Protein AF-A0A2G4SQA1-F1 (afdb_monomer)

Nearest PDB struc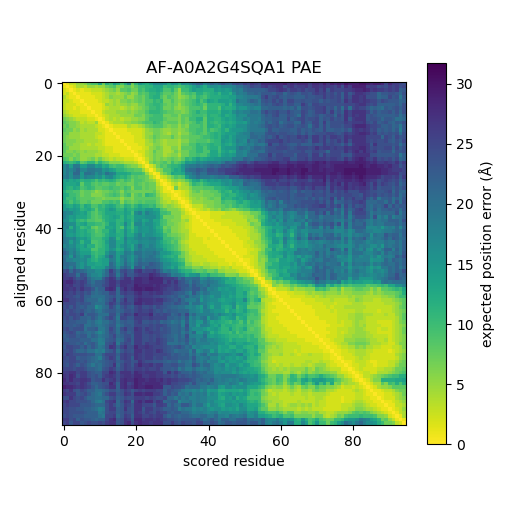tures (foldseek):
  3hhh-assembly1_B  TM=4.651E-01  e=9.025E+00  Enterococcus faecalis
  3we3-assembly1_A  TM=2.863E-01  e=4.129E+00  Homo sapiens
  2v79-assembly1_B  TM=2.336E-01  e=3.868E+00  Bacillus subtilis

Structure (mmCIF, N/CA/C/O backbone):
data_AF-A0A2G4SQA1-F1
#
_entry.id   AF-A0A2G4SQA1-F1
#
loop_
_atom_site.group_PDB
_atom_site.id
_atom_site.type_symbol
_atom_site.label_atom_id
_atom_site.label_alt_id
_atom_site.label_comp_id
_atom_site.label_asym_id
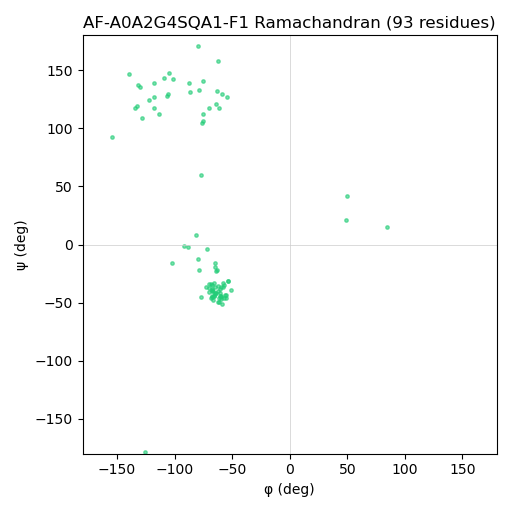_atom_site.label_entity_id
_atom_site.label_seq_id
_atom_site.pdbx_PDB_ins_code
_atom_site.Cartn_x
_atom_site.Cartn_y
_atom_site.Cartn_z
_atom_site.occupancy
_atom_site.B_iso_or_equiv
_atom_site.auth_seq_id
_atom_site.auth_comp_id
_atom_site.auth_asym_id
_atom_site.auth_atom_id
_atom_site.pdbx_PDB_model_num
ATOM 1 N N . MET A 1 1 ? -12.342 -4.578 23.620 1.00 60.22 1 MET A N 1
ATOM 2 C CA . MET A 1 1 ? -11.718 -4.701 22.285 1.00 60.22 1 MET A CA 1
ATOM 3 C C . MET A 1 1 ? -10.217 -4.756 22.466 1.00 60.22 1 MET A C 1
ATOM 5 O O . MET A 1 1 ? -9.713 -4.025 23.310 1.00 60.22 1 MET A O 1
ATOM 9 N N . ASP A 1 2 ? -9.513 -5.594 21.706 1.00 71.81 2 ASP A N 1
ATOM 10 C CA . ASP A 1 2 ? -8.057 -5.483 21.615 1.00 71.81 2 ASP A CA 1
ATOM 11 C C . ASP A 1 2 ? -7.719 -4.299 20.698 1.00 71.81 2 ASP A C 1
ATOM 13 O O . ASP A 1 2 ? -7.900 -4.366 19.483 1.00 71.81 2 ASP A O 1
ATOM 17 N N . TRP A 1 3 ? -7.298 -3.183 21.292 1.00 67.25 3 TRP A N 1
ATOM 18 C CA . TRP A 1 3 ? -6.951 -1.955 20.572 1.00 67.25 3 TRP A CA 1
ATOM 19 C C . TRP A 1 3 ? -5.557 -2.007 19.945 1.00 67.25 3 TRP A C 1
ATOM 21 O O . TRP A 1 3 ? -5.230 -1.170 19.104 1.00 67.25 3 TRP A O 1
ATOM 31 N N . LYS A 1 4 ? -4.725 -2.990 20.310 1.00 71.00 4 LYS A N 1
ATOM 32 C CA . LYS A 1 4 ? -3.326 -3.083 19.876 1.00 71.00 4 LYS A CA 1
ATOM 33 C C . LYS A 1 4 ? -3.164 -3.189 18.349 1.00 71.00 4 LYS A C 1
ATOM 35 O O . LYS A 1 4 ? -2.306 -2.485 17.811 1.00 71.00 4 LYS A O 1
ATOM 40 N N . PRO A 1 5 ? -3.977 -3.974 17.613 1.00 70.62 5 PRO A N 1
ATOM 41 C CA . PRO A 1 5 ? -3.903 -4.030 16.154 1.00 70.62 5 PRO A CA 1
ATOM 42 C C . PRO A 1 5 ? -4.316 -2.706 15.501 1.00 70.62 5 PRO A C 1
ATOM 44 O O . PRO A 1 5 ? -3.664 -2.264 14.559 1.00 70.62 5 PRO A O 1
ATOM 47 N N . ILE A 1 6 ? -5.356 -2.050 16.027 1.00 63.19 6 ILE A N 1
ATOM 48 C CA . ILE A 1 6 ? -5.888 -0.781 15.505 1.00 63.19 6 ILE A CA 1
ATOM 49 C C . ILE A 1 6 ? -4.880 0.351 15.741 1.00 63.19 6 ILE A C 1
ATOM 51 O O . ILE A 1 6 ? -4.544 1.077 14.807 1.00 63.19 6 ILE A O 1
ATOM 55 N N . LYS A 1 7 ? -4.318 0.432 16.956 1.00 69.25 7 LYS A N 1
ATOM 56 C CA . LYS A 1 7 ? -3.248 1.369 17.334 1.00 69.25 7 LYS A CA 1
ATOM 57 C C . LYS A 1 7 ? -2.044 1.236 16.403 1.00 69.25 7 LYS A C 1
ATOM 59 O O . LYS A 1 7 ? -1.542 2.238 15.904 1.00 69.25 7 LYS A O 1
ATOM 64 N N . ASN A 1 8 ? -1.617 0.004 16.122 1.00 73.12 8 ASN A N 1
ATOM 65 C CA . ASN A 1 8 ? -0.477 -0.262 15.243 1.00 73.12 8 ASN A CA 1
ATOM 66 C C . ASN A 1 8 ? -0.772 0.059 13.772 1.00 73.12 8 ASN A C 1
ATOM 68 O O . ASN A 1 8 ? 0.090 0.604 13.083 1.00 73.12 8 ASN A O 1
ATOM 72 N N . LEU A 1 9 ? -1.971 -0.274 13.288 1.00 66.94 9 LEU A N 1
ATOM 73 C CA . LEU A 1 9 ? -2.377 -0.031 11.903 1.00 66.94 9 LEU A CA 1
ATOM 74 C C . LEU A 1 9 ? -2.470 1.466 11.597 1.00 66.94 9 LEU A C 1
ATOM 76 O O . LEU A 1 9 ? -1.987 1.919 10.562 1.00 66.94 9 LEU A O 1
ATOM 80 N N . LEU A 1 10 ? -3.078 2.220 12.509 1.00 67.06 10 LEU A N 1
ATOM 81 C CA . LEU A 1 10 ? -3.312 3.654 12.365 1.00 67.06 10 LEU A CA 1
ATOM 82 C C . LEU A 1 10 ? -2.179 4.509 12.950 1.00 67.06 10 LEU A C 1
ATOM 84 O O . LEU A 1 10 ? -2.239 5.730 12.860 1.00 67.06 10 LEU A O 1
ATOM 88 N N . ARG A 1 11 ? -1.145 3.876 13.529 1.00 71.88 11 ARG A N 1
ATOM 89 C CA . ARG A 1 11 ? -0.014 4.529 14.215 1.00 71.88 11 ARG A CA 1
ATOM 90 C C . ARG A 1 11 ? -0.463 5.576 15.239 1.00 71.88 11 ARG A C 1
ATOM 92 O O . ARG A 1 11 ? 0.112 6.655 15.332 1.00 71.88 11 ARG A O 1
ATOM 99 N N . MET A 1 12 ? -1.504 5.254 15.998 1.00 72.81 12 MET A N 1
ATOM 100 C CA . MET A 1 12 ? -2.104 6.185 16.952 1.00 72.81 12 MET A CA 1
ATOM 101 C C . MET A 1 12 ? -1.271 6.247 18.227 1.00 72.81 12 MET A C 1
ATOM 103 O O . MET A 1 12 ? -0.896 5.211 18.784 1.00 72.81 12 MET A O 1
ATOM 107 N N . ASP A 1 13 ? -1.002 7.457 18.704 1.00 77.38 13 ASP A N 1
ATOM 108 C CA . ASP A 1 13 ? -0.408 7.670 20.020 1.00 77.38 13 ASP A CA 1
ATOM 109 C C . ASP A 1 13 ? -1.462 7.559 21.139 1.00 77.38 13 ASP A C 1
ATOM 111 O O . ASP A 1 13 ? -2.666 7.440 20.895 1.00 77.38 13 ASP A O 1
ATOM 115 N N . GLU A 1 14 ? -1.003 7.555 22.393 1.00 76.88 14 GLU A N 1
ATOM 116 C CA . GLU A 1 14 ? -1.882 7.484 23.570 1.00 76.88 14 GLU A CA 1
ATOM 117 C C . GLU A 1 14 ? -2.899 8.639 23.594 1.00 76.88 14 GLU A C 1
ATOM 119 O O . GLU A 1 14 ? -4.046 8.447 23.990 1.00 76.88 14 GLU A O 1
ATOM 124 N N . ALA A 1 15 ? -2.508 9.827 23.123 1.00 78.50 15 ALA A N 1
ATOM 125 C CA . ALA A 1 15 ? -3.374 11.002 23.088 1.00 78.50 15 ALA A CA 1
ATOM 126 C C . ALA A 1 15 ? -4.531 10.833 22.089 1.00 78.50 15 ALA A C 1
ATOM 128 O O . ALA A 1 15 ? -5.671 11.185 22.391 1.00 78.50 15 ALA A O 1
ATOM 129 N N . CYS A 1 16 ? -4.265 10.244 20.924 1.00 72.94 16 CYS A N 1
ATOM 130 C CA . CYS A 1 16 ? -5.273 9.909 19.926 1.00 72.94 16 CYS A CA 1
ATOM 131 C C . CYS A 1 16 ? -6.253 8.845 20.433 1.00 72.94 16 CYS A C 1
ATOM 133 O O . CYS A 1 16 ? -7.441 8.919 20.122 1.00 72.94 16 CYS A O 1
ATOM 135 N N . LEU A 1 17 ? -5.779 7.876 21.221 1.00 74.06 17 LEU A N 1
ATOM 136 C CA . LEU A 1 17 ? -6.644 6.865 21.837 1.00 74.06 17 LEU A CA 1
ATOM 137 C C . LEU A 1 17 ? -7.571 7.483 22.884 1.00 74.06 17 LEU A C 1
ATOM 139 O O . LEU A 1 17 ? -8.773 7.234 22.850 1.00 74.06 17 LEU A O 1
ATOM 143 N N . LEU A 1 18 ? -7.035 8.351 23.745 1.00 76.00 18 LEU A N 1
ATOM 144 C CA . LEU A 1 18 ? -7.831 9.082 24.731 1.00 76.00 18 LEU A CA 1
ATOM 145 C C . LEU A 1 18 ? -8.888 9.969 24.063 1.00 76.00 18 LEU A C 1
ATOM 147 O O . LEU A 1 18 ? -10.018 10.028 24.539 1.00 76.00 18 LEU A O 1
ATOM 151 N N . GLN A 1 19 ? -8.564 10.611 22.935 1.00 74.62 19 GLN A N 1
ATOM 152 C CA . GLN A 1 19 ? -9.546 11.378 22.159 1.00 74.62 19 GLN A CA 1
ATOM 153 C C . GLN A 1 19 ? -10.684 10.502 21.626 1.00 74.62 19 GLN A C 1
ATOM 155 O O . GLN A 1 19 ? -11.836 10.928 21.667 1.00 74.62 19 GLN A O 1
ATOM 160 N N . ILE A 1 20 ? -10.389 9.283 21.159 1.00 73.31 20 ILE A N 1
ATOM 161 C CA . ILE A 1 20 ? -11.418 8.338 20.705 1.00 73.31 20 ILE A CA 1
ATOM 162 C C . ILE A 1 20 ? -12.294 7.890 21.876 1.00 73.31 20 ILE A C 1
ATOM 164 O O . ILE A 1 20 ? -13.517 7.933 21.765 1.00 73.31 20 ILE A O 1
ATOM 168 N N . GLU A 1 21 ? -11.690 7.494 22.997 1.00 73.88 21 GLU A N 1
ATOM 169 C CA . GLU A 1 21 ? -12.428 7.043 24.183 1.00 73.88 21 GLU A CA 1
ATOM 170 C C . GLU A 1 21 ? -13.315 8.150 24.769 1.00 73.88 21 GLU A C 1
ATOM 172 O O . GLU A 1 21 ? -14.431 7.884 25.213 1.00 73.88 21 GLU A O 1
ATOM 177 N N . GLN A 1 22 ? -12.854 9.402 24.721 1.00 74.31 22 GLN A N 1
ATOM 178 C CA . GLN A 1 22 ? -13.611 10.567 25.187 1.00 74.31 22 GLN A CA 1
ATOM 179 C C . GLN A 1 22 ? -14.668 11.037 24.178 1.00 74.31 22 GLN A C 1
ATOM 181 O O . GLN A 1 22 ? -15.649 11.674 24.568 1.00 74.31 22 GLN A O 1
ATOM 186 N N . SER A 1 23 ? -14.522 10.696 22.894 1.00 68.88 23 SER A N 1
ATOM 187 C CA . SER A 1 23 ? -15.498 10.992 21.841 1.00 68.88 23 SER A CA 1
ATOM 188 C C . SER A 1 23 ? -16.701 10.046 21.890 1.00 68.88 23 SER A C 1
ATOM 190 O O . SER A 1 23 ? -17.006 9.309 20.959 1.00 68.88 23 SER A O 1
ATOM 192 N N . SER A 1 24 ? -17.409 10.056 23.014 1.00 57.91 24 SER A N 1
ATOM 193 C CA . SER A 1 24 ? -18.529 9.144 23.255 1.00 57.91 24 SER A CA 1
ATOM 194 C C . SER A 1 24 ? -19.702 9.342 22.287 1.00 57.91 24 SER A C 1
ATOM 196 O O . SER A 1 24 ? -20.478 8.411 22.094 1.00 57.91 24 SER A O 1
ATOM 198 N N . ILE A 1 25 ? -19.845 10.508 21.644 1.00 59.50 25 ILE A N 1
ATOM 199 C CA . ILE A 1 25 ? -20.919 10.790 20.681 1.00 59.50 25 ILE A CA 1
ATOM 200 C C . ILE A 1 25 ? -20.442 11.877 19.708 1.00 59.50 25 ILE A C 1
ATOM 202 O O . ILE A 1 25 ? -20.582 13.067 19.973 1.00 59.50 25 ILE A O 1
ATOM 206 N N . SER A 1 26 ? -19.867 11.507 18.567 1.00 55.66 26 SER A N 1
ATOM 207 C CA . SER A 1 26 ? -19.618 12.468 17.487 1.00 55.66 26 SER A CA 1
ATOM 208 C C . SER A 1 26 ? -20.083 11.876 16.166 1.00 55.66 26 SER A C 1
ATOM 210 O O . SER A 1 26 ? -19.569 10.857 15.715 1.00 55.66 26 SER A O 1
ATOM 212 N N . SER A 1 27 ? -21.048 12.536 15.523 1.00 59.22 27 SER A N 1
ATOM 213 C CA . SER A 1 27 ? -21.446 12.263 14.135 1.00 59.22 27 SER A CA 1
ATOM 214 C C . SER A 1 27 ? -20.398 12.739 13.121 1.00 59.22 27 SER A C 1
ATOM 216 O O . SER A 1 27 ? -20.558 12.529 11.919 1.00 59.22 27 SER A O 1
ATOM 218 N N . SER A 1 28 ? -19.326 13.388 13.589 1.00 63.84 28 SER A N 1
ATOM 219 C CA . SER A 1 28 ? -18.246 13.904 12.755 1.00 63.84 28 SER A CA 1
ATOM 220 C C . SER A 1 28 ? -17.021 12.990 12.785 1.00 63.84 28 SER A C 1
ATOM 222 O O . SER A 1 28 ? -16.671 12.414 13.817 1.00 63.84 28 SER A O 1
ATOM 224 N N . PHE A 1 29 ? -16.367 12.858 11.628 1.00 62.62 29 PHE A N 1
ATOM 225 C CA . PHE A 1 29 ? -15.177 12.028 11.461 1.00 62.62 29 PHE A CA 1
ATOM 226 C C . PHE A 1 29 ? -14.036 12.524 12.359 1.00 62.62 29 PHE A C 1
ATOM 228 O O . PHE A 1 29 ? -13.547 13.644 12.180 1.00 62.62 29 PHE A O 1
ATOM 235 N N . LEU A 1 30 ? -13.602 11.686 13.304 1.00 66.56 30 LEU A N 1
ATOM 236 C CA . LEU A 1 30 ? -12.565 12.058 14.265 1.00 66.56 30 LEU A CA 1
ATOM 237 C C . LEU A 1 30 ? -11.237 12.342 13.553 1.00 66.56 30 LEU A C 1
ATOM 239 O O . LEU A 1 30 ? -10.784 11.527 12.742 1.00 66.56 30 LEU A O 1
ATOM 243 N N . PRO A 1 31 ? -10.569 13.464 13.876 1.00 66.56 31 PRO A N 1
ATOM 244 C CA . PRO A 1 31 ? -9.241 13.774 13.358 1.00 66.56 31 PRO A CA 1
ATOM 245 C C . PRO A 1 31 ? -8.231 12.653 13.608 1.00 66.56 31 PRO A C 1
ATOM 247 O O . PRO A 1 31 ? -7.369 12.421 12.771 1.00 66.56 31 PRO A O 1
ATOM 250 N N . SER A 1 32 ? -8.388 11.910 14.704 1.00 63.69 32 SER A N 1
ATOM 251 C CA . SER A 1 32 ? -7.547 10.774 15.089 1.00 63.69 32 SER A CA 1
ATOM 252 C C . SER A 1 32 ? -7.630 9.597 14.102 1.00 63.69 32 SER A C 1
ATOM 254 O O . SER A 1 32 ? -6.693 8.814 14.007 1.00 63.69 32 SER A O 1
ATOM 256 N N . PHE A 1 33 ? -8.715 9.486 13.323 1.00 63.50 33 PHE A N 1
ATOM 257 C CA . PHE A 1 33 ? -8.838 8.517 12.224 1.00 63.50 33 PHE A CA 1
ATOM 258 C C . PHE A 1 33 ? -8.312 9.050 10.883 1.00 63.50 33 PHE A C 1
ATOM 260 O O . PHE A 1 33 ? -8.317 8.325 9.884 1.00 63.50 33 PHE A O 1
ATOM 267 N N . ARG A 1 34 ? -7.857 10.309 10.815 1.00 67.69 34 ARG A N 1
ATOM 268 C CA . ARG A 1 34 ? -7.220 10.837 9.605 1.00 67.69 34 ARG A CA 1
ATOM 269 C C . ARG A 1 34 ? -5.819 10.261 9.510 1.00 67.69 34 ARG A C 1
ATOM 271 O O . ARG A 1 34 ? -4.907 10.678 10.215 1.00 67.69 34 ARG A O 1
ATOM 278 N N . ILE A 1 35 ? -5.647 9.326 8.586 1.00 65.75 35 ILE A N 1
ATOM 279 C CA . ILE A 1 35 ? -4.321 8.834 8.231 1.00 65.75 35 ILE A CA 1
ATOM 280 C C . ILE A 1 35 ? -3.541 10.006 7.627 1.00 65.75 35 ILE A C 1
ATOM 282 O O . ILE A 1 35 ? -3.966 10.602 6.634 1.00 65.75 35 ILE A O 1
ATOM 286 N N . SER A 1 36 ? -2.408 10.350 8.239 1.00 69.25 36 SER A N 1
ATOM 287 C CA . SER A 1 36 ? -1.531 11.401 7.731 1.00 69.25 36 SER A CA 1
ATOM 288 C C . SER A 1 36 ? -1.072 11.050 6.317 1.00 69.25 36 SER A C 1
ATOM 290 O O . SER A 1 36 ? -0.558 9.957 6.064 1.00 69.25 36 SER A O 1
ATOM 292 N N . TYR A 1 37 ? -1.211 11.997 5.387 1.00 67.81 37 TYR A N 1
ATOM 293 C CA . TYR A 1 37 ? -0.707 11.852 4.020 1.00 67.81 37 TYR A CA 1
ATOM 294 C C . TYR A 1 37 ? 0.769 11.433 4.003 1.00 67.81 37 TYR A C 1
ATOM 296 O O . TYR A 1 37 ? 1.174 10.589 3.205 1.00 67.81 37 TYR A O 1
ATOM 304 N N . TYR A 1 38 ? 1.568 11.983 4.922 1.00 68.25 38 TYR A N 1
ATOM 305 C CA . TYR A 1 38 ? 2.983 11.654 5.035 1.00 68.25 38 TYR A CA 1
ATOM 306 C C . TYR A 1 38 ? 3.215 10.220 5.508 1.00 68.25 38 TYR A C 1
ATOM 308 O O . TYR A 1 38 ? 4.147 9.588 5.025 1.00 68.25 38 TYR A O 1
ATOM 316 N N . ASP A 1 39 ? 2.361 9.668 6.371 1.00 70.81 39 ASP A N 1
ATOM 317 C CA . ASP A 1 39 ? 2.467 8.266 6.785 1.00 70.81 39 ASP A CA 1
ATOM 318 C C . ASP A 1 39 ? 2.155 7.311 5.636 1.00 70.81 39 ASP A C 1
ATOM 320 O O . ASP A 1 39 ? 2.923 6.377 5.390 1.00 70.81 39 ASP A O 1
ATOM 324 N N . VAL A 1 40 ? 1.092 7.583 4.872 1.00 68.25 40 VAL A N 1
ATOM 325 C CA . VAL A 1 40 ? 0.780 6.817 3.655 1.00 68.25 40 VAL A CA 1
ATOM 326 C C . VAL A 1 40 ? 1.946 6.914 2.677 1.00 68.25 40 VAL A C 1
ATOM 328 O O . VAL A 1 40 ? 2.481 5.894 2.245 1.00 68.25 40 VAL A O 1
ATOM 331 N N . ARG A 1 41 ? 2.410 8.134 2.388 1.00 71.94 41 ARG A N 1
ATOM 332 C CA . ARG A 1 41 ? 3.547 8.387 1.499 1.00 71.94 41 ARG A CA 1
ATOM 333 C C . ARG A 1 41 ? 4.804 7.646 1.959 1.00 71.94 41 ARG A C 1
ATOM 335 O O . ARG A 1 41 ? 5.469 7.037 1.130 1.00 71.94 41 ARG A O 1
ATOM 342 N N . ASN A 1 42 ? 5.113 7.642 3.253 1.00 74.31 42 ASN A N 1
ATOM 343 C CA . ASN A 1 42 ? 6.292 6.972 3.804 1.00 74.31 42 ASN A CA 1
ATOM 344 C C . ASN A 1 42 ? 6.197 5.448 3.690 1.00 74.31 42 ASN A C 1
ATOM 346 O O . ASN A 1 42 ? 7.187 4.801 3.353 1.00 74.31 42 ASN A O 1
ATOM 350 N N . VAL A 1 43 ? 5.017 4.860 3.913 1.00 76.81 43 VAL A N 1
ATOM 351 C CA . VAL A 1 43 ? 4.798 3.420 3.695 1.00 76.81 43 VAL A CA 1
ATOM 352 C C . VAL A 1 43 ? 4.945 3.065 2.215 1.00 76.81 43 VAL A C 1
ATOM 354 O O . VAL A 1 43 ? 5.593 2.068 1.890 1.00 76.81 43 VAL A O 1
ATOM 357 N N . PHE A 1 44 ? 4.396 3.888 1.319 1.00 72.44 44 PHE A N 1
ATOM 358 C CA . PHE A 1 44 ? 4.557 3.722 -0.126 1.00 72.44 44 PHE A CA 1
ATOM 359 C C . PHE A 1 44 ? 6.028 3.816 -0.545 1.00 72.44 44 PHE A C 1
ATOM 361 O O . PHE A 1 44 ? 6.519 2.906 -1.205 1.00 72.44 44 PHE A O 1
ATOM 368 N N . ILE A 1 45 ? 6.753 4.852 -0.109 1.00 72.00 45 ILE A N 1
ATOM 369 C CA . ILE A 1 45 ? 8.185 5.025 -0.400 1.00 72.00 45 ILE A CA 1
ATOM 370 C C . ILE A 1 45 ? 8.992 3.848 0.149 1.00 72.00 45 ILE A C 1
ATOM 372 O O . ILE A 1 45 ? 9.831 3.305 -0.560 1.00 72.00 45 ILE A O 1
ATOM 376 N N . PHE A 1 46 ? 8.730 3.406 1.382 1.00 79.56 46 PHE A N 1
ATOM 377 C CA . PHE A 1 46 ? 9.435 2.271 1.977 1.00 79.56 46 PHE A CA 1
ATOM 378 C C . PHE A 1 46 ? 9.230 0.981 1.174 1.00 79.56 46 PHE A C 1
ATOM 380 O O . PHE A 1 46 ? 10.186 0.250 0.910 1.00 79.56 46 PHE A O 1
ATOM 387 N N . ARG A 1 47 ? 7.991 0.703 0.749 1.00 74.50 47 ARG A N 1
ATOM 388 C CA . ARG A 1 47 ? 7.688 -0.457 -0.100 1.00 74.50 47 ARG A CA 1
ATOM 389 C C . ARG A 1 47 ? 8.340 -0.330 -1.474 1.00 74.50 47 ARG A C 1
ATOM 391 O O . ARG A 1 47 ? 8.963 -1.290 -1.916 1.00 74.50 47 ARG A O 1
ATOM 398 N N . LEU A 1 48 ? 8.273 0.848 -2.094 1.00 69.25 48 LEU A N 1
ATOM 399 C CA . LEU A 1 48 ? 8.903 1.124 -3.384 1.00 69.25 48 LEU A CA 1
ATOM 400 C C . LEU A 1 48 ? 10.422 0.922 -3.316 1.00 69.25 48 LEU A C 1
ATOM 402 O O . LEU A 1 48 ? 10.977 0.240 -4.162 1.00 69.25 48 LEU A O 1
ATOM 406 N N . MET A 1 49 ? 11.079 1.414 -2.262 1.00 71.19 49 MET A N 1
ATOM 407 C CA . MET A 1 49 ? 12.519 1.240 -2.032 1.00 71.19 49 MET A CA 1
ATOM 408 C C . MET A 1 49 ? 12.913 -0.220 -1.782 1.00 71.19 49 MET A C 1
ATOM 410 O O . MET A 1 49 ? 14.007 -0.653 -2.137 1.00 71.19 49 MET A O 1
ATOM 414 N N . LYS A 1 50 ? 12.039 -1.003 -1.144 1.00 73.31 50 LYS A N 1
ATOM 415 C CA . LYS A 1 50 ? 12.270 -2.439 -0.947 1.00 73.31 50 LYS A CA 1
ATOM 416 C C . LYS A 1 50 ? 12.166 -3.212 -2.265 1.00 73.31 50 LYS A C 1
ATOM 418 O O . LYS A 1 50 ? 12.879 -4.199 -2.436 1.00 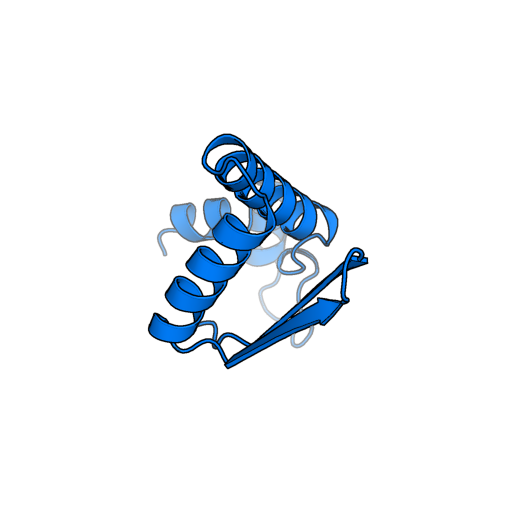73.31 50 LYS A O 1
ATOM 423 N N . LEU A 1 51 ? 11.284 -2.773 -3.160 1.00 61.06 51 LEU A N 1
ATOM 424 C CA . LEU A 1 51 ? 11.088 -3.355 -4.485 1.00 61.06 51 LEU A CA 1
ATOM 425 C C . LEU A 1 51 ? 12.192 -2.929 -5.464 1.00 61.06 51 LEU A C 1
ATOM 427 O O . LEU A 1 51 ? 12.784 -3.797 -6.094 1.00 61.06 51 LEU A O 1
ATOM 431 N N . SER A 1 52 ? 12.563 -1.646 -5.508 1.00 60.06 52 SER A N 1
ATOM 432 C CA . SER A 1 52 ? 13.645 -1.143 -6.373 1.00 60.06 52 SER A CA 1
ATOM 433 C C . SER A 1 52 ? 14.978 -1.841 -6.104 1.00 60.06 52 SER A C 1
ATOM 435 O O . SER A 1 52 ? 15.701 -2.199 -7.024 1.00 60.06 52 SER A O 1
ATOM 437 N N . ARG A 1 53 ? 15.274 -2.165 -4.839 1.00 62.91 53 ARG A N 1
ATOM 438 C CA . ARG A 1 53 ? 16.464 -2.955 -4.470 1.00 62.91 53 ARG A CA 1
ATOM 439 C C . ARG A 1 53 ? 16.461 -4.394 -5.002 1.00 62.91 53 ARG A C 1
ATOM 441 O O . ARG A 1 53 ? 17.499 -5.045 -4.937 1.00 62.91 53 ARG A O 1
ATOM 448 N N . ARG A 1 54 ? 15.320 -4.924 -5.456 1.00 59.53 54 ARG A N 1
ATOM 449 C CA . ARG A 1 54 ? 15.167 -6.307 -5.938 1.00 59.53 54 ARG A CA 1
ATOM 450 C C . ARG A 1 54 ? 15.132 -6.435 -7.461 1.00 59.53 54 ARG A C 1
ATOM 452 O O . ARG A 1 54 ? 15.327 -7.548 -7.938 1.00 59.53 54 ARG A O 1
ATOM 459 N N . ALA A 1 55 ? 14.919 -5.358 -8.219 1.00 53.34 55 ALA A N 1
ATOM 460 C CA . ALA A 1 55 ? 14.900 -5.423 -9.680 1.00 53.34 55 ALA A CA 1
ATOM 461 C C . ALA A 1 55 ? 15.998 -4.567 -10.308 1.00 53.34 55 ALA A C 1
ATOM 463 O O . ALA A 1 55 ? 16.221 -3.428 -9.926 1.00 53.34 55 ALA A O 1
ATOM 464 N N . ILE A 1 56 ? 16.632 -5.113 -11.346 1.00 60.12 56 ILE A N 1
ATOM 465 C CA . ILE A 1 56 ? 17.604 -4.405 -12.194 1.00 60.12 56 ILE A CA 1
ATOM 466 C C . ILE A 1 56 ? 16.921 -3.256 -12.973 1.00 60.12 56 ILE A C 1
ATOM 468 O O . ILE A 1 56 ? 17.586 -2.331 -13.433 1.00 60.12 56 ILE A O 1
ATOM 472 N N . ARG A 1 57 ? 15.585 -3.294 -13.101 1.00 69.12 57 ARG A N 1
ATOM 473 C CA . ARG A 1 57 ? 14.742 -2.257 -13.710 1.00 69.12 57 ARG A CA 1
ATOM 474 C C . ARG A 1 57 ? 13.522 -1.997 -12.823 1.00 69.12 57 ARG A C 1
ATOM 476 O O . ARG A 1 57 ? 12.688 -2.883 -12.646 1.00 69.12 57 ARG A O 1
ATOM 483 N N . ASP A 1 58 ? 13.387 -0.776 -12.306 1.00 70.31 58 ASP A N 1
ATOM 484 C CA . ASP A 1 58 ? 12.283 -0.362 -11.417 1.00 70.31 58 ASP A CA 1
ATOM 485 C C . ASP A 1 58 ? 10.889 -0.651 -12.000 1.00 70.31 58 ASP A C 1
ATOM 487 O O . ASP A 1 58 ? 9.949 -0.976 -11.271 1.00 70.31 58 ASP A O 1
ATOM 491 N N . ARG A 1 59 ? 10.769 -0.593 -13.331 1.00 74.75 59 ARG A N 1
ATOM 492 C CA . ARG A 1 59 ? 9.545 -0.901 -14.080 1.00 74.75 59 ARG A CA 1
ATOM 493 C C . ARG A 1 59 ? 9.025 -2.311 -13.804 1.00 74.75 59 ARG A C 1
ATOM 495 O O . ARG A 1 59 ? 7.833 -2.474 -13.559 1.00 74.75 59 ARG A O 1
ATOM 502 N N . ASP A 1 60 ? 9.911 -3.301 -13.818 1.00 77.56 60 ASP A N 1
ATOM 503 C CA . ASP A 1 60 ? 9.530 -4.711 -13.710 1.00 77.56 60 ASP A CA 1
ATOM 504 C C . ASP A 1 60 ? 9.030 -5.011 -12.289 1.00 77.56 60 ASP A C 1
ATOM 506 O O . ASP A 1 60 ? 8.029 -5.695 -12.099 1.00 77.56 60 ASP A O 1
ATOM 510 N N . SER A 1 61 ? 9.654 -4.392 -11.282 1.00 76.69 61 SER A N 1
ATOM 511 C CA . SER A 1 61 ? 9.188 -4.446 -9.890 1.00 76.69 61 SER A CA 1
ATOM 512 C C . SER A 1 61 ? 7.796 -3.861 -9.695 1.00 76.69 61 SER A C 1
ATOM 514 O O . SER A 1 61 ? 6.965 -4.437 -8.993 1.00 76.69 61 SER A O 1
ATOM 516 N N . VAL A 1 62 ? 7.542 -2.691 -10.283 1.00 80.25 62 VAL A N 1
ATOM 517 C CA . VAL A 1 62 ? 6.238 -2.034 -10.162 1.00 80.25 62 VAL A CA 1
ATOM 518 C C . VAL A 1 62 ? 5.167 -2.845 -10.877 1.00 80.25 62 VAL A C 1
ATOM 520 O O . VAL A 1 62 ? 4.073 -2.980 -10.338 1.00 80.25 62 VAL A O 1
ATOM 523 N N . GLN A 1 63 ? 5.488 -3.439 -12.026 1.00 82.50 63 GLN A N 1
ATOM 524 C CA . GLN A 1 63 ? 4.566 -4.309 -12.745 1.00 82.50 63 GLN A CA 1
ATOM 525 C C . GLN A 1 63 ? 4.182 -5.552 -11.927 1.00 82.50 63 GLN A C 1
ATOM 527 O O . GLN A 1 63 ? 2.991 -5.781 -11.729 1.00 82.50 63 GLN A O 1
ATOM 532 N N . ILE A 1 64 ? 5.159 -6.276 -11.369 1.00 83.44 64 ILE A N 1
ATOM 533 C CA . ILE A 1 64 ? 4.901 -7.437 -10.495 1.00 83.44 64 ILE A CA 1
ATOM 534 C C . ILE A 1 64 ? 3.999 -7.035 -9.321 1.00 83.44 64 ILE A C 1
ATOM 536 O O . ILE A 1 64 ? 3.038 -7.720 -8.982 1.00 83.44 64 ILE A O 1
ATOM 540 N N . TRP A 1 65 ? 4.265 -5.882 -8.709 1.00 83.00 65 TRP A N 1
ATOM 541 C CA . TRP A 1 65 ? 3.458 -5.416 -7.587 1.00 83.00 65 TRP A CA 1
ATOM 542 C C . TRP A 1 65 ? 2.020 -5.046 -7.983 1.00 83.00 65 TRP A C 1
ATOM 544 O O . TRP A 1 65 ? 1.086 -5.272 -7.209 1.00 83.00 65 TRP A O 1
ATOM 554 N N . MET A 1 66 ? 1.817 -4.491 -9.180 1.00 86.94 66 MET A N 1
ATOM 555 C CA . MET A 1 66 ? 0.470 -4.255 -9.698 1.00 86.94 66 MET A CA 1
ATOM 556 C C . MET A 1 66 ? -0.276 -5.576 -9.906 1.00 86.94 66 MET A C 1
ATOM 558 O O . MET A 1 66 ? -1.437 -5.678 -9.523 1.00 86.94 66 MET A O 1
ATOM 562 N N . GLU A 1 67 ? 0.384 -6.604 -10.433 1.00 85.19 67 GLU A N 1
ATOM 563 C CA . GLU A 1 67 ? -0.212 -7.935 -10.600 1.00 85.19 67 GLU A CA 1
ATOM 564 C C . GLU A 1 67 ? -0.652 -8.521 -9.242 1.00 85.19 67 GLU A C 1
ATOM 566 O O . GLU A 1 67 ? -1.816 -8.891 -9.083 1.00 85.19 67 GLU A O 1
ATOM 571 N N . GLU A 1 68 ? 0.198 -8.453 -8.210 1.00 86.50 68 GLU A N 1
ATOM 572 C CA . GLU A 1 68 ? -0.154 -8.893 -6.847 1.00 86.50 68 GLU A CA 1
ATOM 573 C C . GLU A 1 68 ? -1.353 -8.136 -6.243 1.00 86.50 68 GLU A C 1
ATOM 575 O O . GLU A 1 68 ? -2.139 -8.684 -5.461 1.00 86.50 68 GLU A O 1
ATOM 580 N N . LEU A 1 69 ? -1.479 -6.836 -6.527 1.00 83.12 69 LEU A N 1
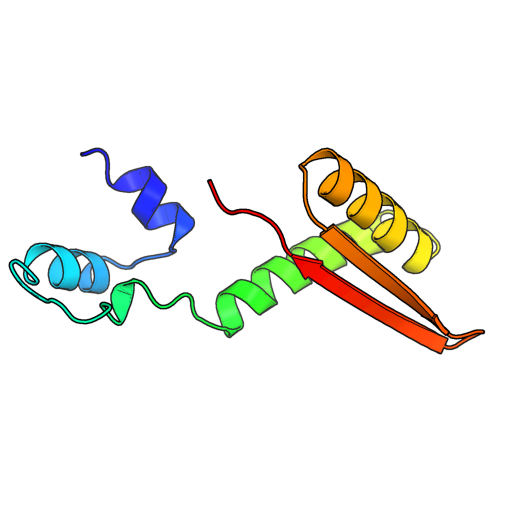ATOM 581 C CA . LEU A 1 69 ? -2.604 -6.027 -6.055 1.00 83.12 69 LEU A CA 1
ATOM 582 C C . LEU A 1 69 ? -3.893 -6.364 -6.815 1.00 83.12 69 LEU A C 1
ATOM 584 O O . LEU A 1 69 ? -4.967 -6.384 -6.206 1.00 83.12 69 LEU A O 1
ATOM 588 N N . ALA A 1 70 ? -3.793 -6.653 -8.114 1.00 84.94 70 ALA A N 1
ATOM 589 C CA . ALA A 1 70 ? -4.921 -7.068 -8.937 1.00 84.94 70 ALA A CA 1
ATOM 590 C C . ALA A 1 70 ? -5.483 -8.419 -8.470 1.00 84.94 70 ALA A C 1
ATOM 592 O O . ALA A 1 70 ? -6.697 -8.550 -8.316 1.00 84.94 70 ALA A O 1
ATOM 593 N N . GLU A 1 71 ? -4.616 -9.380 -8.132 1.00 88.12 71 GLU A N 1
ATOM 594 C CA . GLU A 1 71 ? -5.011 -10.667 -7.535 1.00 88.12 71 GLU A CA 1
ATOM 595 C C . GLU A 1 71 ? -5.788 -10.496 -6.222 1.00 88.12 71 GLU A C 1
ATOM 597 O O . GLU A 1 71 ? -6.716 -11.247 -5.924 1.00 88.12 71 GLU A O 1
ATOM 602 N N . LYS A 1 72 ? -5.464 -9.455 -5.449 1.00 84.62 72 LYS A N 1
ATOM 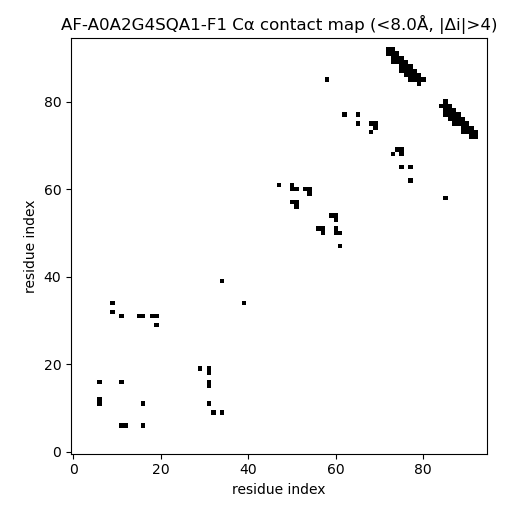603 C CA . LYS A 1 72 ? -6.167 -9.097 -4.204 1.00 84.62 72 LYS A CA 1
ATOM 604 C C . LYS A 1 72 ? -7.456 -8.303 -4.440 1.00 84.62 72 LYS A C 1
ATOM 606 O O . LYS A 1 72 ? -8.070 -7.825 -3.485 1.00 84.62 72 LYS A O 1
ATOM 611 N N . GLY A 1 73 ? -7.883 -8.165 -5.694 1.00 85.62 73 GLY A N 1
ATOM 612 C CA . GLY A 1 73 ? -9.129 -7.512 -6.084 1.00 85.62 73 GLY A CA 1
ATOM 613 C C . GLY A 1 73 ? -9.035 -5.993 -6.223 1.00 85.62 73 GLY A C 1
ATOM 614 O O . GLY A 1 73 ? -10.073 -5.326 -6.265 1.00 85.62 73 GLY A O 1
ATOM 615 N N . ALA A 1 74 ? -7.828 -5.421 -6.284 1.00 86.50 74 ALA A N 1
ATOM 616 C CA . ALA A 1 74 ? -7.665 -4.012 -6.619 1.00 86.50 74 ALA A CA 1
ATOM 617 C C . ALA A 1 74 ? -7.877 -3.783 -8.124 1.00 86.50 74 ALA A C 1
ATOM 619 O O . ALA A 1 74 ? -7.419 -4.555 -8.962 1.00 86.50 74 ALA A O 1
ATOM 620 N N . LYS A 1 75 ? -8.543 -2.684 -8.485 1.00 89.00 75 LYS A N 1
ATOM 621 C CA . LYS A 1 75 ? -8.564 -2.176 -9.862 1.00 89.00 75 LYS A CA 1
ATOM 622 C C . LYS A 1 75 ? -7.367 -1.270 -10.068 1.00 89.00 75 LYS A C 1
ATOM 624 O O . LYS A 1 75 ? -7.140 -0.378 -9.255 1.00 89.00 75 LYS A O 1
ATOM 629 N N . ILE A 1 76 ? -6.623 -1.476 -11.145 1.00 88.50 76 ILE A N 1
ATOM 630 C CA . ILE A 1 76 ? -5.345 -0.801 -11.361 1.00 88.50 76 ILE A CA 1
ATOM 631 C C . ILE A 1 76 ? -5.298 -0.220 -12.768 1.00 88.50 76 ILE A C 1
ATOM 633 O O . ILE A 1 76 ? -5.693 -0.867 -13.733 1.00 88.50 76 ILE A O 1
ATOM 637 N N . LEU A 1 77 ? -4.791 1.004 -12.865 1.00 86.38 77 LEU A N 1
ATOM 638 C CA . LEU A 1 77 ? -4.363 1.654 -14.090 1.00 86.38 77 LEU A CA 1
ATOM 639 C C . LEU A 1 77 ? -2.849 1.845 -14.009 1.00 86.38 77 LEU A C 1
ATOM 641 O O . LEU A 1 77 ? -2.358 2.636 -13.203 1.00 86.38 77 LEU A O 1
ATOM 645 N N . PHE A 1 78 ? -2.124 1.131 -14.861 1.00 85.94 78 PHE A N 1
ATOM 646 C CA . PHE A 1 78 ? -0.683 1.271 -15.008 1.00 85.94 78 PHE A CA 1
ATOM 647 C C . PHE A 1 78 ? -0.372 1.733 -16.429 1.00 85.94 78 PHE A C 1
ATOM 649 O O . PHE A 1 78 ? -0.698 1.045 -17.394 1.00 85.94 78 PHE A O 1
ATOM 656 N N . LYS A 1 79 ? 0.225 2.919 -16.563 1.00 86.06 79 LYS A N 1
ATOM 657 C CA . LYS A 1 79 ? 0.621 3.489 -17.851 1.00 86.06 79 LYS A CA 1
ATOM 658 C C . LYS A 1 79 ? 2.111 3.765 -17.839 1.00 86.06 79 LYS A C 1
ATOM 660 O O . LYS A 1 79 ? 2.598 4.502 -16.991 1.00 86.06 79 LYS A O 1
ATOM 665 N N . VAL A 1 80 ? 2.823 3.204 -18.804 1.00 82.00 80 VAL A N 1
ATOM 666 C CA . VAL A 1 80 ? 4.243 3.484 -19.010 1.00 82.00 80 VAL A CA 1
ATOM 667 C C . VAL A 1 80 ? 4.368 4.381 -20.231 1.00 82.00 80 VAL A C 1
ATOM 669 O O . VAL A 1 80 ? 3.781 4.086 -21.269 1.00 82.00 80 VAL A O 1
ATOM 672 N N . HIS A 1 81 ? 5.105 5.477 -20.095 1.00 83.06 81 HIS A N 1
ATOM 673 C CA . HIS A 1 81 ? 5.490 6.316 -21.222 1.00 83.06 81 HIS A CA 1
ATOM 674 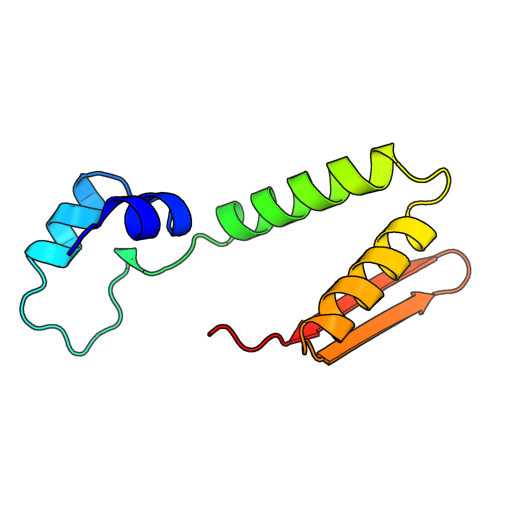C C . HIS A 1 81 ? 6.796 5.774 -21.826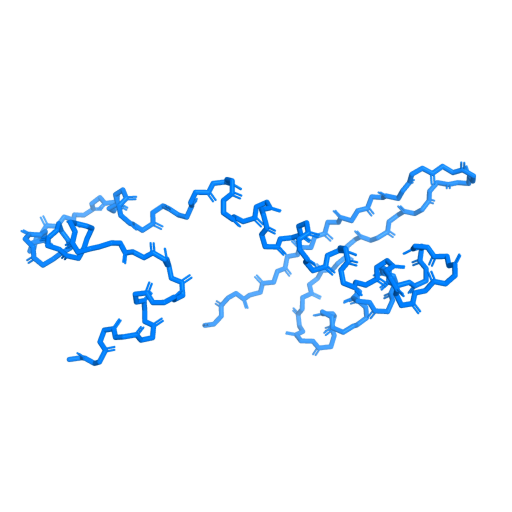 1.00 83.06 81 HIS A C 1
ATOM 676 O O . HIS A 1 81 ? 7.669 5.344 -21.073 1.00 83.06 81 HIS A O 1
ATOM 682 N N . GLU A 1 82 ? 6.923 5.751 -23.157 1.00 78.50 82 GLU A N 1
ATOM 683 C CA . GLU A 1 82 ? 8.173 5.346 -23.825 1.00 78.50 82 GLU A CA 1
ATOM 684 C C . GLU A 1 82 ? 9.344 6.188 -23.301 1.00 78.50 82 GLU A C 1
ATOM 686 O O . GLU A 1 82 ? 9.234 7.412 -23.228 1.00 78.50 82 GLU A O 1
ATOM 691 N N . ASP A 1 83 ? 10.406 5.511 -22.846 1.00 73.81 83 ASP A N 1
ATOM 692 C CA . ASP A 1 83 ? 11.600 6.087 -22.198 1.00 73.81 83 ASP A CA 1
ATOM 693 C C . ASP A 1 83 ? 11.325 7.083 -21.053 1.00 73.81 83 ASP A C 1
ATOM 695 O O . ASP A 1 83 ? 12.176 7.890 -20.677 1.00 73.81 83 ASP A O 1
ATOM 699 N N . GLY A 1 84 ? 10.127 7.022 -20.471 1.00 71.00 84 GLY A N 1
ATOM 700 C CA . GLY A 1 84 ? 9.618 8.023 -19.548 1.00 71.00 84 GLY A CA 1
ATOM 701 C C . GLY A 1 84 ? 9.150 7.454 -18.209 1.00 71.00 84 GLY A C 1
ATOM 702 O O . GLY A 1 84 ? 9.218 6.248 -17.950 1.00 71.00 84 GLY A O 1
ATOM 703 N N . PRO A 1 85 ? 8.647 8.329 -17.323 1.00 79.44 85 PRO A N 1
ATOM 704 C CA . PRO A 1 85 ? 8.060 7.907 -16.063 1.00 79.44 85 PRO A CA 1
ATOM 705 C C . PRO A 1 85 ? 6.832 7.024 -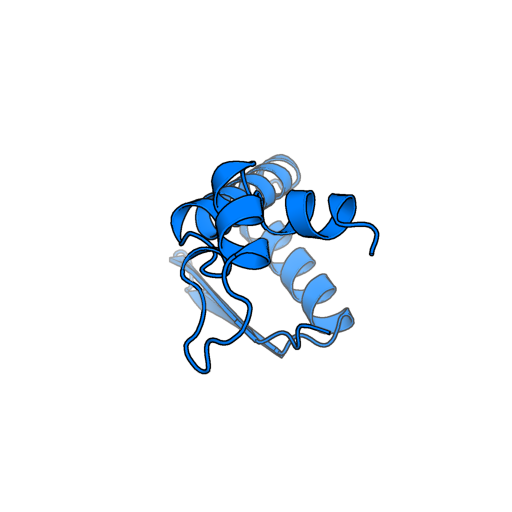16.306 1.00 79.44 85 PRO A C 1
ATOM 707 O O . PRO A 1 85 ? 6.173 7.084 -17.346 1.00 79.44 85 PRO A O 1
ATOM 710 N N . PHE A 1 86 ? 6.491 6.220 -15.307 1.00 80.06 86 PHE A N 1
ATOM 711 C CA . PHE A 1 86 ? 5.251 5.459 -15.294 1.00 80.06 86 PHE A CA 1
ATOM 712 C C . PHE A 1 86 ? 4.244 6.094 -14.333 1.00 80.06 86 PHE A C 1
ATOM 714 O O . PHE A 1 86 ? 4.600 6.654 -13.296 1.00 80.06 86 PHE A O 1
ATOM 721 N N . LEU A 1 87 ? 2.967 5.982 -14.680 1.00 82.62 87 LEU A N 1
ATOM 722 C CA . LEU A 1 87 ? 1.837 6.385 -13.862 1.00 82.62 87 LEU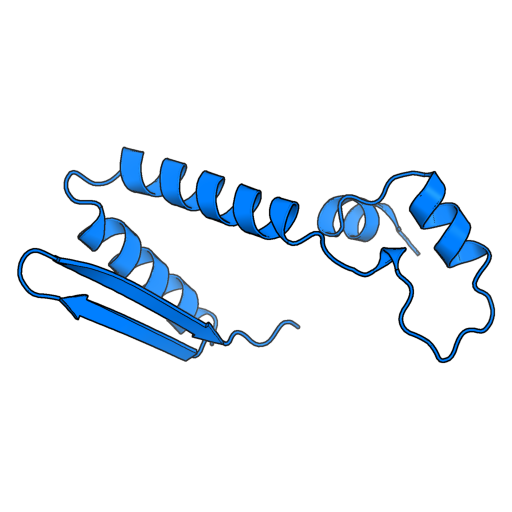 A CA 1
ATOM 723 C C . LEU A 1 87 ? 1.145 5.137 -13.322 1.00 82.62 87 LEU A C 1
ATOM 725 O O . LEU A 1 87 ? 0.769 4.242 -14.079 1.00 82.62 87 LEU A O 1
ATOM 729 N N . VAL A 1 88 ? 0.956 5.108 -12.006 1.00 85.06 88 VAL A N 1
ATOM 730 C CA . VAL A 1 88 ? 0.193 4.080 -11.296 1.00 85.06 88 VAL A CA 1
ATOM 731 C C . VAL A 1 88 ? -0.997 4.749 -10.624 1.00 85.06 88 VAL A C 1
ATOM 733 O O . VAL A 1 88 ? -0.831 5.693 -9.855 1.00 85.06 88 VAL A O 1
ATOM 736 N N . SER A 1 89 ? -2.194 4.230 -10.871 1.00 82.94 89 SER A N 1
ATOM 737 C CA . SER A 1 89 ? -3.399 4.539 -10.107 1.00 82.94 89 SER A CA 1
ATOM 738 C C . SER A 1 89 ? -4.073 3.233 -9.705 1.00 82.94 89 SER A C 1
ATOM 740 O O . SER A 1 89 ? -4.161 2.308 -10.508 1.00 82.94 89 SER A O 1
ATOM 742 N N . CYS A 1 90 ? -4.515 3.119 -8.454 1.00 84.62 90 CYS A N 1
ATOM 743 C CA . CYS A 1 90 ? -5.166 1.910 -7.963 1.00 84.62 90 CYS A CA 1
ATOM 744 C C . CYS A 1 90 ? -6.354 2.240 -7.060 1.00 84.62 90 CYS A C 1
ATOM 746 O O . CYS A 1 90 ? -6.353 3.229 -6.328 1.00 84.62 90 CYS A O 1
ATOM 748 N N . VAL A 1 91 ? -7.372 1.387 -7.119 1.00 84.38 91 VAL A N 1
ATOM 749 C CA . VAL A 1 91 ? -8.563 1.431 -6.277 1.00 84.38 91 VAL A CA 1
ATOM 750 C C . VAL A 1 91 ? -8.740 0.046 -5.677 1.00 84.38 91 VAL A C 1
ATOM 752 O O . VAL A 1 91 ? -9.097 -0.902 -6.375 1.00 84.38 91 VAL A O 1
ATOM 755 N N . ALA A 1 92 ? -8.490 -0.078 -4.379 1.00 80.81 92 ALA A N 1
ATOM 756 C CA . ALA A 1 92 ? -8.701 -1.312 -3.634 1.00 80.81 92 ALA A CA 1
ATOM 757 C C . ALA A 1 92 ? -9.901 -1.154 -2.694 1.00 80.81 92 ALA A C 1
ATOM 759 O O . ALA A 1 92 ? -10.103 -0.092 -2.104 1.00 80.81 92 ALA A O 1
ATOM 760 N N . LYS A 1 93 ? -10.694 -2.218 -2.531 1.00 70.25 93 LYS A N 1
ATOM 761 C CA . LYS A 1 93 ? -11.667 -2.285 -1.436 1.00 70.25 93 LYS A CA 1
ATOM 762 C C . LYS A 1 93 ? -10.907 -2.579 -0.144 1.00 70.25 93 LYS A C 1
ATOM 764 O O . LYS A 1 93 ? -10.388 -3.680 0.013 1.00 70.25 93 LYS A O 1
ATOM 769 N N . CYS A 1 94 ? -10.867 -1.621 0.777 1.00 49.56 94 CYS A N 1
ATOM 770 C CA . CYS A 1 94 ? -10.520 -1.917 2.164 1.00 49.56 94 CYS A CA 1
ATOM 771 C C . CYS A 1 94 ? -11.682 -2.710 2.780 1.00 49.56 94 CYS A C 1
ATOM 773 O O . CYS A 1 94 ? -12.809 -2.212 2.806 1.00 49.56 94 CYS A O 1
ATOM 775 N N . ARG A 1 95 ? -11.417 -3.954 3.187 1.00 48.56 95 ARG A N 1
ATOM 776 C CA . ARG A 1 95 ? -12.309 -4.759 4.029 1.00 48.56 95 ARG A CA 1
ATOM 777 C C . ARG A 1 95 ? -11.903 -4.607 5.483 1.00 48.56 95 ARG A C 1
ATOM 779 O O . ARG A 1 95 ? -10.678 -4.517 5.719 1.00 48.56 95 ARG A O 1
#

Foldseek 3Di:
DPCVVVCVVLVADPVLVVVVVVPPDDPDDDPSSDRDPVNVVVVVVVVLVVQVVVDPDSVVSVVVVVVVQVVQVKDWDWADDVVDDIDIDIDDDDD

Sequence (95 aa):
MDWKPIKNLLRMDEACLLQIEQSSISSSFLPSFRISYYDVRNVFIFRLMKLSRRAIRDRDSVQIWMEELAEKGAKILFKVHEDGPFLVSCVAKCR

Mean predicted aligned error: 14.72 Å

pLDDT: mean 73.23, std 9.32, range [48.56, 89.0]

Secondary structure (DSSP, 8-state):
---HHHHHHHT--HHHHHHHHH-SS-SSPPGGG---HHHHHHHHHHHHHHHHTT-SSHHHHHHHHHHHHHHTT-EEEEEE-TTS-EEEEEE----

Organism: NCBI:txid1340429

Solvent-accessible surface area (backbone atoms only — not comparable to full-atom values): 5918 Å² total; per-residue (Å²): 132,84,55,65,65,58,34,63,74,68,68,51,52,74,69,44,50,51,52,55,69,68,54,79,82,63,100,61,86,56,71,74,74,56,76,51,67,65,57,55,50,48,53,50,50,53,53,49,56,60,38,42,78,74,33,102,45,56,65,60,38,54,49,55,51,50,52,59,40,39,76,74,63,27,48,74,48,78,47,76,45,87,102,51,72,67,48,80,48,75,50,63,80,86,127

Radius of gyration: 17.77 Å; Cα contacts (8 Å, |Δi|>4): 59; chains: 1; bounding box: 39×25×49 Å